Protein AF-A0A948FI93-F1 (afdb_monomer_lite)

Foldseek 3Di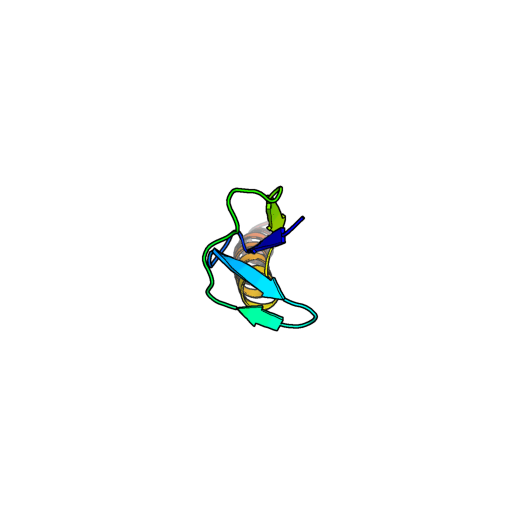:
DWEAEPQQRFIDDPPDTHPDDDDPVDDYHYDHDPVRVVVVVVVVVVVVVVVVVPD

Radius of gyration: 15.48 Å; chains: 1; bounding box: 37×17×42 Å

pLDDT: mean 86.08, std 14.18, range [42.78, 96.31]

Secondary structure (DSSP, 8-state):
-EEEETTT-PEEETTEEE-----TTS-EEEE--HHHHHHHHHHHHHHHHTTTT--

Structure (mmCIF, N/CA/C/O backbone):
data_AF-A0A948FI93-F1
#
_entry.id   AF-A0A948FI93-F1
#
loop_
_atom_site.group_PDB
_atom_site.id
_atom_site.type_symbol
_atom_site.label_atom_id
_atom_site.label_alt_id
_atom_site.label_comp_id
_atom_site.label_asym_id
_atom_site.label_entity_id
_atom_site.label_seq_id
_atom_site.pdbx_PDB_ins_code
_atom_site.Cartn_x
_atom_site.Cartn_y
_atom_site.Cartn_z
_atom_site.occupancy
_atom_site.B_iso_or_equiv
_atom_site.auth_seq_id
_atom_site.auth_comp_id
_atom_site.auth_asym_id
_atom_site.auth_atom_id
_atom_site.pdbx_PDB_model_num
ATOM 1 N N . MET A 1 1 ? -9.613 10.774 9.495 1.00 81.44 1 MET A N 1
ATOM 2 C CA . MET A 1 1 ? -9.057 10.597 8.140 1.00 81.44 1 MET A CA 1
ATOM 3 C C . MET A 1 1 ? -8.659 9.141 7.962 1.00 81.44 1 MET A C 1
ATOM 5 O O . MET A 1 1 ? -8.019 8.591 8.853 1.00 81.44 1 MET A O 1
ATOM 9 N N . GLU A 1 2 ? -9.073 8.504 6.873 1.00 92.38 2 GLU A N 1
ATOM 10 C CA . GLU A 1 2 ? -8.647 7.151 6.497 1.00 92.38 2 GLU A CA 1
ATOM 11 C C . GLU A 1 2 ? -7.839 7.203 5.202 1.00 92.38 2 GLU A C 1
ATOM 13 O O . GLU A 1 2 ? -8.117 8.021 4.331 1.00 92.38 2 GLU A O 1
ATOM 18 N N . ILE A 1 3 ? -6.833 6.338 5.071 1.00 94.62 3 ILE A N 1
ATOM 19 C CA . ILE A 1 3 ? -6.023 6.258 3.853 1.00 94.62 3 ILE A CA 1
ATOM 20 C C . ILE A 1 3 ? -6.416 4.993 3.097 1.00 94.62 3 ILE A C 1
ATOM 22 O O . ILE A 1 3 ? -6.257 3.894 3.630 1.00 94.62 3 ILE A O 1
ATOM 26 N N . MET A 1 4 ? -6.896 5.146 1.866 1.00 95.50 4 MET A N 1
ATOM 27 C CA . MET A 1 4 ? -7.290 4.061 0.972 1.00 95.50 4 MET A CA 1
ATOM 28 C C . MET A 1 4 ? -6.265 3.878 -0.150 1.00 95.50 4 MET A C 1
ATOM 30 O O . MET A 1 4 ? -5.760 4.843 -0.722 1.00 95.50 4 MET A O 1
ATOM 34 N N . CYS A 1 5 ? -5.957 2.623 -0.477 1.00 96.12 5 CYS A N 1
ATOM 35 C CA . CYS A 1 5 ? -5.060 2.289 -1.573 1.00 96.12 5 CYS A CA 1
ATOM 36 C C . CYS A 1 5 ? -5.762 2.448 -2.930 1.00 96.12 5 CYS A C 1
ATOM 38 O O . CYS A 1 5 ? -6.695 1.696 -3.188 1.00 96.12 5 CYS A O 1
ATOM 40 N N . CYS A 1 6 ? -5.258 3.285 -3.841 1.00 94.69 6 CYS A N 1
ATOM 41 C CA . CYS A 1 6 ? -5.837 3.472 -5.182 1.00 94.69 6 CYS A CA 1
ATOM 42 C C . CYS A 1 6 ? -5.848 2.192 -6.031 1.00 94.69 6 CYS A C 1
ATOM 44 O O . CYS A 1 6 ? -6.651 2.049 -6.941 1.00 94.69 6 CYS A O 1
ATOM 46 N N . GLY A 1 7 ? -4.908 1.273 -5.780 1.00 94.75 7 GLY A N 1
ATOM 47 C CA . GLY A 1 7 ? -4.745 0.073 -6.602 1.00 94.75 7 GLY A CA 1
ATOM 48 C C . GLY A 1 7 ? -5.554 -1.138 -6.139 1.00 94.75 7 GLY A C 1
ATOM 49 O O . GLY A 1 7 ? -5.807 -2.034 -6.934 1.00 94.75 7 GLY A O 1
ATOM 50 N N . CYS A 1 8 ? -5.905 -1.226 -4.853 1.00 95.12 8 CYS A N 1
ATOM 51 C CA . CYS A 1 8 ? -6.591 -2.406 -4.305 1.00 95.12 8 CYS A CA 1
ATOM 52 C C . CYS A 1 8 ? -7.657 -2.081 -3.253 1.00 95.12 8 CYS A C 1
ATOM 54 O O . CYS A 1 8 ? -8.148 -3.002 -2.602 1.00 95.12 8 CYS A O 1
ATOM 56 N N . ASN A 1 9 ? -7.966 -0.801 -3.041 1.00 95.00 9 ASN A N 1
ATOM 57 C CA . ASN A 1 9 ? -8.995 -0.279 -2.136 1.00 95.00 9 ASN A CA 1
ATOM 58 C C . ASN A 1 9 ? -8.886 -0.748 -0.674 1.00 95.00 9 ASN A C 1
ATOM 60 O O . ASN A 1 9 ? -9.840 -0.668 0.091 1.00 95.00 9 ASN A O 1
ATOM 64 N N . HIS A 1 10 ? -7.712 -1.229 -0.256 1.00 95.62 10 HIS A N 1
ATOM 65 C CA . HIS A 1 10 ? -7.447 -1.554 1.144 1.00 95.62 10 HIS A CA 1
ATOM 66 C C . HIS A 1 10 ? -7.248 -0.270 1.954 1.00 95.62 10 HIS A C 1
ATOM 68 O O . HIS A 1 10 ? -6.631 0.678 1.467 1.00 95.62 10 HIS A O 1
ATOM 74 N N . ILE A 1 11 ? -7.700 -0.269 3.206 1.00 95.38 11 ILE A N 1
ATOM 75 C CA . ILE A 1 11 ? -7.543 0.842 4.150 1.00 95.38 11 ILE A CA 1
ATOM 76 C C . ILE A 1 11 ? -6.277 0.626 4.989 1.00 95.38 11 ILE A C 1
ATOM 78 O O . ILE A 1 11 ? -6.011 -0.488 5.459 1.00 95.38 11 ILE A O 1
ATOM 82 N N . LYS A 1 12 ? -5.499 1.688 5.219 1.00 94.69 12 LYS A N 1
ATOM 83 C CA . LYS A 1 12 ? -4.353 1.671 6.137 1.00 94.69 12 LYS A CA 1
ATOM 84 C C . LYS A 1 12 ? -4.842 1.652 7.587 1.00 94.69 12 LYS A C 1
ATOM 86 O O . LYS A 1 12 ? -5.515 2.576 8.040 1.00 94.69 12 LYS A O 1
ATOM 91 N N . LYS A 1 13 ? -4.465 0.616 8.335 1.00 92.94 13 LYS A N 1
ATOM 92 C CA . LYS A 1 13 ? -4.698 0.484 9.780 1.00 92.94 13 LYS A CA 1
ATOM 93 C C . LYS A 1 13 ? -3.346 0.279 10.463 1.00 92.94 13 LYS A C 1
ATOM 95 O O . LYS A 1 13 ? -2.744 -0.791 10.365 1.00 92.94 13 LYS A O 1
ATOM 100 N N . GLY A 1 14 ? -2.837 1.330 11.106 1.00 88.75 14 GLY A N 1
ATOM 101 C CA . GLY A 1 14 ? -1.481 1.338 11.660 1.00 88.75 14 GLY A CA 1
ATOM 102 C C . GLY A 1 14 ? -0.425 1.109 10.571 1.00 88.75 14 GLY A C 1
ATOM 103 O O . GLY A 1 14 ? -0.328 1.885 9.618 1.00 88.75 14 GLY A O 1
ATOM 104 N N . LYS A 1 15 ? 0.350 0.026 10.702 1.00 89.75 15 LYS A N 1
ATOM 105 C CA . LYS A 1 15 ? 1.392 -0.380 9.738 1.00 89.75 15 LYS A CA 1
ATOM 106 C C . LYS A 1 15 ? 0.887 -1.329 8.638 1.00 89.75 15 LYS A C 1
ATOM 108 O O . LYS A 1 15 ? 1.644 -1.662 7.730 1.00 89.75 15 LYS A O 1
ATOM 113 N N . SER A 1 16 ? -0.374 -1.755 8.692 1.00 93.38 16 SER A N 1
ATOM 114 C CA . SER A 1 16 ? -0.933 -2.766 7.788 1.00 93.38 16 SER A CA 1
ATOM 115 C C . SER A 1 16 ? -2.006 -2.192 6.864 1.00 93.38 16 SER A C 1
ATOM 117 O O . SER A 1 16 ? -2.608 -1.157 7.144 1.00 93.38 16 SER A O 1
ATOM 119 N N . TRP A 1 17 ? -2.276 -2.902 5.769 1.00 95.94 17 TRP A N 1
ATOM 120 C CA . TRP A 1 17 ? -3.350 -2.596 4.824 1.00 95.94 17 TRP A CA 1
ATOM 121 C C . TRP A 1 17 ? -4.395 -3.706 4.886 1.00 95.94 17 TRP A C 1
ATOM 123 O O . TRP A 1 17 ? -4.054 -4.871 4.682 1.00 95.94 17 TRP A O 1
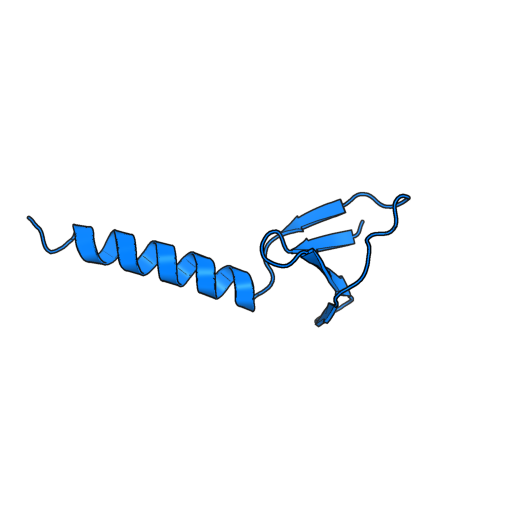ATOM 133 N N . LYS A 1 18 ? -5.650 -3.363 5.190 1.00 94.88 18 LYS A N 1
ATOM 134 C CA . LYS A 1 18 ? -6.738 -4.333 5.390 1.00 94.88 18 LYS A CA 1
ATOM 135 C C . LYS A 1 18 ? -7.886 -4.087 4.416 1.00 94.88 18 LYS A C 1
ATOM 137 O O . LYS A 1 18 ? -8.188 -2.942 4.086 1.00 94.88 18 LYS A O 1
ATOM 142 N N . LYS A 1 19 ? -8.511 -5.170 3.944 1.00 93.06 19 LYS A N 1
ATOM 143 C CA . LYS A 1 19 ? -9.698 -5.096 3.090 1.00 93.06 19 LYS A CA 1
ATOM 144 C C . LYS A 1 19 ? -10.880 -4.764 3.990 1.00 93.06 19 LYS A C 1
ATOM 146 O O . LYS A 1 19 ? -11.332 -5.612 4.749 1.00 93.06 19 LYS A O 1
ATOM 151 N N . GLN A 1 20 ? -11.310 -3.513 3.957 1.00 90.25 20 GLN A N 1
ATOM 152 C CA . GLN A 1 20 ? -12.401 -3.008 4.775 1.00 90.25 20 GLN A CA 1
ATOM 153 C C . GLN A 1 20 ? -13.076 -1.868 4.017 1.00 90.25 20 GLN A C 1
ATOM 155 O O . GLN A 1 20 ? -12.400 -1.132 3.298 1.00 90.25 20 GLN A O 1
ATOM 160 N N . LEU A 1 21 ? -14.391 -1.731 4.177 1.00 86.81 21 LEU A N 1
ATOM 161 C CA . LEU A 1 21 ? -15.110 -0.563 3.681 1.00 86.81 21 LEU A CA 1
ATOM 162 C C . LEU A 1 21 ? -14.681 0.681 4.478 1.00 86.81 21 LEU A C 1
ATOM 164 O O . LEU A 1 21 ? -14.515 0.578 5.699 1.00 86.81 21 LEU A O 1
ATOM 168 N N . PRO A 1 22 ? -14.471 1.830 3.815 1.00 83.69 22 PRO A N 1
ATOM 169 C CA . PRO A 1 22 ? -14.223 3.080 4.514 1.00 83.69 22 PRO A CA 1
ATOM 170 C C . PRO A 1 22 ? -15.440 3.464 5.355 1.00 83.69 22 PRO A C 1
ATOM 172 O O . PRO A 1 22 ? -16.583 3.146 5.022 1.00 83.69 22 PRO A O 1
ATOM 175 N N . ASP A 1 23 ? -15.190 4.174 6.442 1.00 86.56 23 ASP A N 1
ATOM 176 C CA . ASP A 1 23 ? -16.252 4.799 7.219 1.00 86.56 23 ASP A CA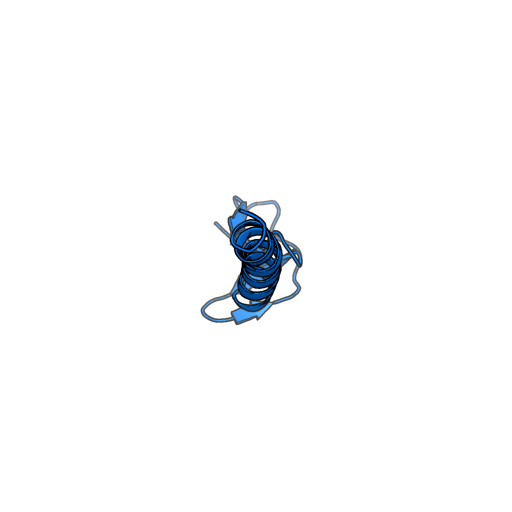 1
ATOM 177 C C . ASP A 1 23 ? -16.740 6.056 6.483 1.00 86.56 23 ASP A C 1
ATOM 179 O O . ASP A 1 23 ? -15.991 7.024 6.345 1.00 86.56 23 ASP A O 1
ATOM 183 N N . ASN A 1 24 ? -18.001 6.061 6.036 1.00 83.00 24 ASN A N 1
ATOM 184 C CA . ASN A 1 24 ? -18.608 7.181 5.302 1.00 83.00 24 ASN A CA 1
ATOM 185 C C . ASN A 1 24 ? -18.612 8.505 6.089 1.00 83.00 24 ASN A C 1
ATOM 187 O O . ASN A 1 24 ? -18.847 9.561 5.505 1.00 83.00 24 ASN A O 1
ATOM 191 N N . ARG A 1 25 ? -18.354 8.478 7.404 1.00 88.62 25 ARG A N 1
ATOM 192 C CA . ARG A 1 25 ? -18.237 9.681 8.244 1.00 88.62 25 ARG A CA 1
ATOM 193 C C . ARG A 1 25 ? -16.821 10.259 8.272 1.00 88.62 25 ARG A C 1
ATOM 195 O O . ARG A 1 25 ? -16.602 11.311 8.871 1.00 88.62 25 ARG A O 1
ATOM 202 N N . LYS A 1 26 ? -15.835 9.579 7.678 1.00 88.00 26 LYS A N 1
ATOM 203 C CA . LYS A 1 26 ? -14.427 9.992 7.692 1.00 88.00 26 LYS A CA 1
ATOM 204 C C . LYS A 1 26 ? -13.993 10.458 6.312 1.00 88.00 26 LYS A C 1
ATOM 206 O O . LYS A 1 26 ? -14.252 9.811 5.307 1.00 88.00 26 LYS A O 1
ATOM 211 N N . GLN A 1 27 ? -13.228 11.547 6.280 1.00 91.50 27 GLN A N 1
ATOM 212 C CA . GLN A 1 27 ? -12.505 11.933 5.071 1.00 91.50 27 GLN A CA 1
ATOM 213 C C . GLN A 1 27 ? -11.556 10.813 4.636 1.00 91.50 27 GLN A C 1
ATOM 215 O O . GLN A 1 27 ? -10.797 10.280 5.458 1.00 91.50 27 GLN A O 1
ATOM 220 N N . ILE A 1 28 ? -11.595 10.502 3.343 1.00 91.50 28 ILE A N 1
ATOM 221 C CA . ILE A 1 28 ? -10.752 9.500 2.698 1.00 91.50 28 ILE A CA 1
ATOM 222 C C . ILE A 1 28 ? -9.633 10.213 1.948 1.00 91.50 28 ILE A C 1
ATOM 224 O O . ILE A 1 28 ? -9.860 11.162 1.202 1.00 91.50 28 ILE A O 1
ATOM 228 N N . THR A 1 29 ? -8.414 9.722 2.114 1.00 94.31 29 THR A N 1
ATOM 229 C CA . THR A 1 29 ? -7.256 10.128 1.325 1.00 94.31 29 THR A CA 1
ATOM 230 C C . THR A 1 29 ? -6.741 8.946 0.541 1.00 94.31 29 THR A C 1
ATOM 232 O O . THR A 1 29 ? -6.668 7.826 1.043 1.00 94.31 29 THR A O 1
ATOM 235 N N . HIS A 1 30 ? -6.371 9.202 -0.702 1.00 93.38 30 HIS A N 1
ATOM 2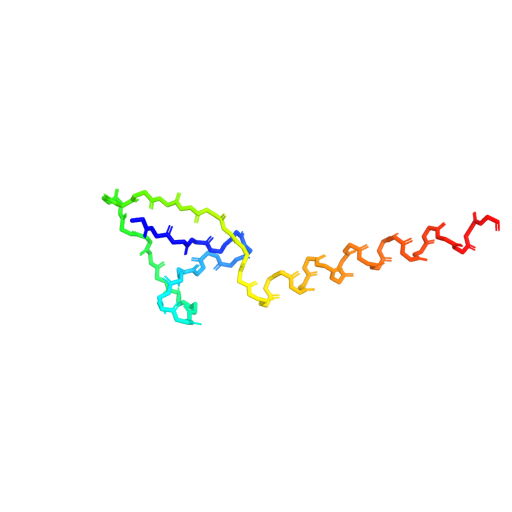36 C CA . HIS A 1 30 ? -5.930 8.179 -1.627 1.00 93.38 30 HIS A CA 1
ATOM 237 C C . HIS A 1 30 ? -4.400 8.117 -1.654 1.00 93.38 30 HIS A C 1
ATOM 239 O O . HIS A 1 30 ? -3.727 9.139 -1.764 1.00 93.38 30 HIS A O 1
ATOM 245 N N . ALA A 1 31 ? -3.846 6.915 -1.518 1.00 94.56 31 ALA A N 1
ATOM 246 C CA . ALA A 1 31 ? -2.411 6.644 -1.605 1.00 94.56 31 ALA A CA 1
ATOM 247 C C . ALA A 1 31 ? -2.176 5.262 -2.235 1.00 94.56 31 ALA A C 1
ATOM 249 O O . ALA A 1 31 ? -3.123 4.554 -2.552 1.00 94.56 31 ALA A O 1
ATOM 250 N N . TYR A 1 32 ? -0.928 4.818 -2.384 1.00 96.06 32 TYR A N 1
ATOM 251 C CA . TYR A 1 32 ? -0.631 3.433 -2.762 1.00 96.06 32 TYR A CA 1
ATOM 252 C C . TYR A 1 32 ? -0.125 2.631 -1.563 1.00 96.06 32 TYR A C 1
ATOM 254 O O . TYR A 1 32 ? 0.719 3.089 -0.796 1.00 96.06 32 TYR A O 1
ATOM 262 N N . CYS A 1 33 ? -0.598 1.391 -1.421 1.00 96.00 33 CYS A N 1
ATOM 263 C CA . CYS A 1 33 ? 0.060 0.428 -0.544 1.00 96.00 33 CYS A CA 1
ATOM 264 C C . CYS A 1 33 ? 1.3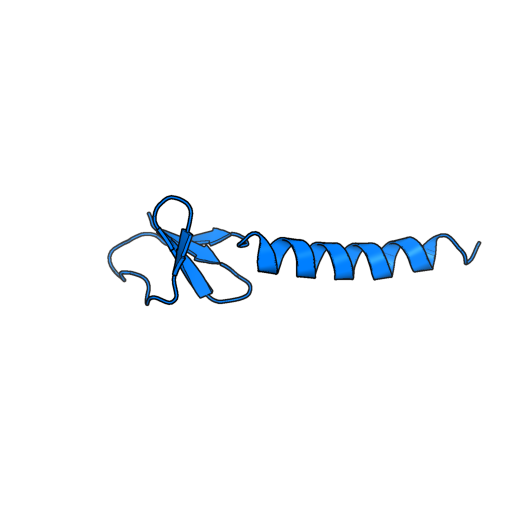99 -0.009 -1.162 1.00 96.00 33 CYS A C 1
ATOM 266 O O . CYS A 1 33 ? 1.522 0.015 -2.391 1.00 96.00 33 CYS A O 1
ATOM 268 N N . PRO A 1 34 ? 2.376 -0.481 -0.363 1.00 95.31 34 PRO A N 1
ATOM 269 C CA . PRO A 1 34 ? 3.697 -0.856 -0.873 1.00 95.31 34 PRO A CA 1
ATOM 270 C C . PRO A 1 34 ? 3.637 -1.826 -2.059 1.00 95.31 34 PRO A C 1
ATOM 272 O O . PRO A 1 34 ? 4.295 -1.618 -3.071 1.00 95.31 34 PRO A O 1
ATOM 275 N N . LYS A 1 35 ? 2.756 -2.836 -1.994 1.00 95.50 35 LYS A N 1
ATOM 276 C CA . LYS A 1 35 ? 2.577 -3.816 -3.077 1.00 95.50 35 LYS A CA 1
ATOM 277 C C . LYS A 1 35 ? 2.078 -3.176 -4.377 1.00 95.50 35 LYS A C 1
ATOM 279 O O . LYS A 1 35 ? 2.572 -3.509 -5.452 1.00 95.50 35 LYS A O 1
ATOM 284 N N . CYS A 1 36 ? 1.087 -2.288 -4.299 1.00 96.31 36 CYS A N 1
ATOM 285 C CA . CYS A 1 36 ? 0.549 -1.605 -5.477 1.00 96.31 36 CYS A CA 1
ATOM 286 C C . CYS A 1 36 ? 1.543 -0.579 -6.024 1.00 96.31 36 CYS A C 1
ATOM 288 O O . CYS A 1 36 ? 1.717 -0.513 -7.237 1.00 96.31 36 CYS A O 1
ATOM 290 N N . PHE A 1 37 ? 2.242 0.143 -5.147 1.00 96.06 37 PHE A N 1
ATOM 291 C CA . PHE A 1 37 ? 3.285 1.084 -5.536 1.00 96.06 37 PHE A CA 1
ATOM 292 C C . PHE A 1 37 ? 4.401 0.384 -6.321 1.00 96.06 37 PHE A C 1
ATOM 294 O O . PHE A 1 37 ? 4.690 0.776 -7.447 1.00 96.06 37 PHE A O 1
ATOM 301 N N . SER A 1 38 ? 4.945 -0.727 -5.809 1.00 95.31 38 SER A N 1
ATOM 302 C CA . SER A 1 38 ? 5.974 -1.496 -6.522 1.00 95.31 38 SER A CA 1
ATOM 303 C C . SER A 1 38 ? 5.498 -2.004 -7.886 1.00 95.31 38 SER A C 1
ATOM 305 O O . SER A 1 38 ? 6.274 -2.009 -8.836 1.00 95.31 38 SER A O 1
ATOM 307 N N . LYS A 1 39 ? 4.227 -2.414 -8.024 1.00 94.56 39 LYS A N 1
ATOM 308 C CA . LYS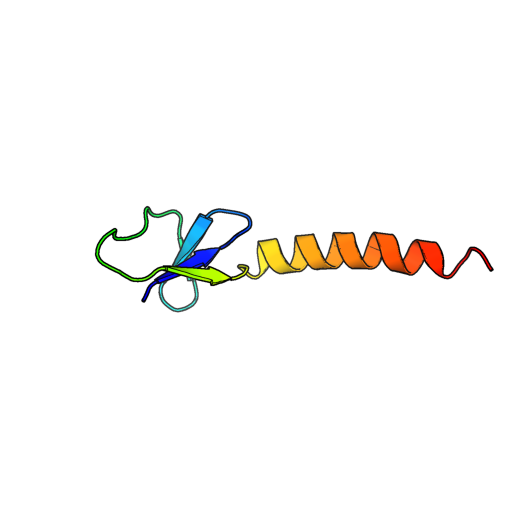 A 1 39 ? 3.667 -2.822 -9.327 1.00 94.56 39 LYS A CA 1
ATOM 309 C C . LYS A 1 39 ? 3.603 -1.656 -10.314 1.00 94.56 39 LYS A C 1
ATOM 311 O O . LYS A 1 39 ? 3.923 -1.846 -11.484 1.00 94.56 39 LYS A O 1
ATOM 316 N N . VAL A 1 40 ? 3.188 -0.477 -9.854 1.00 92.62 40 VAL A N 1
ATOM 317 C CA . VAL A 1 40 ? 3.137 0.737 -10.682 1.00 92.62 40 VAL A CA 1
ATOM 318 C C . VAL A 1 40 ? 4.546 1.138 -11.110 1.00 92.62 40 VAL A C 1
ATOM 320 O O . VAL A 1 40 ? 4.790 1.288 -12.304 1.00 92.62 40 VAL A O 1
ATOM 323 N N . MET A 1 41 ? 5.494 1.192 -10.175 1.00 92.38 41 MET A N 1
ATOM 324 C CA . MET A 1 41 ? 6.881 1.547 -10.481 1.00 92.38 41 MET A CA 1
ATOM 325 C C . MET A 1 41 ? 7.549 0.549 -11.428 1.00 92.38 41 MET A C 1
ATOM 327 O O . MET A 1 41 ? 8.250 0.973 -12.336 1.00 92.38 41 MET A O 1
ATOM 331 N N . LYS A 1 42 ? 7.281 -0.760 -11.302 1.00 91.50 42 LYS A N 1
ATOM 332 C CA . LYS A 1 42 ? 7.764 -1.755 -12.277 1.00 91.50 42 LYS A CA 1
ATOM 333 C C . LYS A 1 42 ? 7.243 -1.484 -13.689 1.00 91.50 42 LYS A C 1
ATOM 335 O O . LYS A 1 42 ? 8.018 -1.572 -14.631 1.00 91.50 42 LYS A O 1
ATOM 340 N N . LYS A 1 43 ? 5.957 -1.138 -13.835 1.00 88.19 43 LYS A N 1
ATOM 341 C CA . LYS A 1 43 ? 5.363 -0.797 -15.141 1.00 88.19 43 LYS A CA 1
ATOM 342 C C . LYS A 1 43 ? 5.964 0.475 -15.732 1.00 88.19 43 LYS A C 1
ATOM 344 O O . LYS A 1 43 ? 6.212 0.527 -16.932 1.00 88.19 43 LYS A O 1
ATOM 349 N N . ILE A 1 44 ? 6.182 1.486 -14.894 1.00 86.81 44 ILE A N 1
ATOM 350 C CA . ILE A 1 44 ? 6.856 2.728 -15.282 1.00 86.81 44 ILE A CA 1
ATOM 351 C C . ILE A 1 44 ? 8.264 2.381 -15.767 1.00 86.81 44 ILE A C 1
ATOM 353 O O . ILE A 1 44 ? 8.576 2.593 -16.931 1.00 86.81 44 ILE A O 1
ATOM 357 N N . HIS A 1 45 ? 9.065 1.723 -14.932 1.00 83.69 45 HIS A N 1
ATOM 358 C CA . HIS A 1 45 ? 10.442 1.364 -15.254 1.00 83.69 45 HIS A CA 1
ATOM 359 C C . HIS A 1 45 ? 10.555 0.537 -16.543 1.00 83.69 45 HIS A C 1
ATOM 361 O O . HIS A 1 45 ? 11.369 0.859 -17.400 1.00 83.69 45 HIS A O 1
ATOM 367 N N . SER A 1 46 ? 9.684 -0.461 -16.748 1.00 80.25 46 SER A N 1
ATOM 368 C CA . SER A 1 46 ? 9.687 -1.255 -17.985 1.00 80.25 46 SER A CA 1
ATOM 369 C C . SER A 1 46 ? 9.426 -0.433 -19.248 1.00 80.25 46 SER A C 1
ATOM 371 O O . SER A 1 46 ? 9.896 -0.807 -20.312 1.00 80.25 46 SER A O 1
ATOM 373 N N . ARG A 1 47 ? 8.674 0.669 -19.144 1.00 74.12 47 ARG A N 1
ATOM 374 C CA . ARG A 1 47 ? 8.354 1.527 -20.291 1.00 74.12 47 ARG A CA 1
ATOM 375 C C . ARG A 1 47 ? 9.447 2.552 -20.578 1.00 74.12 47 ARG A C 1
ATOM 377 O O . ARG A 1 47 ? 9.678 2.849 -21.740 1.00 74.12 47 ARG A O 1
ATOM 384 N N . PHE A 1 48 ? 10.112 3.067 -19.544 1.00 66.81 48 PHE A N 1
ATOM 385 C CA . PHE A 1 48 ? 11.172 4.067 -19.705 1.00 66.81 48 PHE A CA 1
ATOM 386 C C . PHE A 1 48 ? 12.514 3.442 -20.110 1.00 66.81 48 PHE A C 1
ATOM 388 O O . PHE A 1 48 ? 13.149 3.946 -21.025 1.00 66.81 48 PHE A O 1
ATOM 395 N N . VAL A 1 49 ? 12.894 2.284 -19.555 1.00 59.53 49 VAL A N 1
ATOM 396 C CA . VAL A 1 49 ? 14.144 1.593 -19.946 1.00 59.53 49 VAL A CA 1
ATOM 397 C C . VAL A 1 49 ? 14.105 1.101 -21.401 1.00 59.53 49 VAL A C 1
ATOM 399 O O . VAL A 1 49 ? 15.135 1.004 -22.054 1.00 59.53 49 VAL A O 1
ATOM 402 N N . GLN A 1 50 ? 12.919 0.829 -21.957 1.00 56.03 50 GLN A N 1
ATOM 403 C CA . GLN A 1 50 ? 12.781 0.464 -23.373 1.00 56.03 50 GLN A CA 1
ATOM 404 C C . GLN A 1 50 ? 12.932 1.650 -24.336 1.00 56.03 50 GLN A C 1
ATOM 406 O O . GLN A 1 50 ? 13.166 1.423 -25.518 1.00 56.03 50 GLN A O 1
ATOM 411 N N . GLN A 1 51 ? 12.807 2.894 -23.864 1.00 53.78 51 GLN A N 1
ATOM 412 C CA . GLN A 1 51 ? 12.989 4.076 -24.713 1.00 53.78 51 GLN A CA 1
ATOM 413 C C . GLN A 1 51 ? 14.462 4.484 -24.858 1.00 53.78 51 GLN A C 1
ATOM 415 O O . GLN A 1 51 ? 14.799 5.157 -25.823 1.00 53.78 51 GLN A O 1
ATOM 420 N N . GLU A 1 52 ? 15.347 4.045 -23.959 1.00 50.53 52 GLU A N 1
ATOM 421 C CA . GLU A 1 52 ? 16.764 4.446 -23.959 1.00 50.53 52 GLU A CA 1
ATOM 422 C C . GLU A 1 52 ? 17.667 3.586 -24.866 1.00 50.53 52 GLU A C 1
ATOM 424 O O . GLU A 1 52 ? 18.832 3.914 -25.048 1.00 50.53 52 GLU A O 1
ATOM 429 N N . VAL A 1 53 ? 17.150 2.504 -25.466 1.00 54.00 53 VAL A N 1
ATOM 430 C CA . VAL A 1 53 ? 17.922 1.598 -26.354 1.00 54.00 53 VAL A CA 1
ATOM 431 C C . VAL A 1 53 ? 17.585 1.813 -27.841 1.00 54.00 53 VAL A C 1
ATOM 433 O O . VAL A 1 53 ? 18.032 1.066 -28.704 1.00 54.00 53 VAL A O 1
ATOM 436 N N . ALA A 1 54 ? 16.778 2.827 -28.158 1.00 49.88 54 ALA A N 1
ATOM 437 C CA . ALA A 1 54 ? 16.331 3.134 -29.517 1.00 49.88 54 ALA A CA 1
ATOM 438 C C . ALA A 1 54 ? 16.789 4.529 -29.984 1.00 49.88 54 ALA A C 1
ATOM 440 O O . ALA A 1 54 ? 16.000 5.263 -30.581 1.00 49.88 54 ALA A O 1
ATOM 441 N N . VAL A 1 55 ? 18.044 4.895 -29.693 1.00 42.78 55 VAL A N 1
ATOM 442 C CA . VAL A 1 55 ? 18.726 6.071 -30.263 1.00 42.78 55 VAL A CA 1
ATOM 443 C C . VAL A 1 55 ? 20.067 5.645 -30.836 1.00 42.78 55 VAL A C 1
ATOM 445 O O . VAL A 1 55 ? 20.811 4.955 -30.104 1.00 42.78 55 VAL A O 1
#

Sequence (55 aa):
MEIMCCGCNHIKKGKSWKKQLPDNRKQITHAYCPKCFSKVMKKIHSRFVQQEVAV